Protein AF-A0A344J606-F1 (afdb_monomer_lite)

Structure (mmCIF, N/CA/C/O backbone):
data_AF-A0A344J606-F1
#
_entry.id   AF-A0A344J606-F1
#
loop_
_atom_site.group_PDB
_atom_site.id
_atom_site.type_symbol
_atom_site.label_atom_id
_atom_site.label_alt_id
_atom_site.label_comp_id
_atom_site.label_asym_id
_atom_site.label_entity_id
_atom_site.label_seq_id
_atom_site.pdbx_PDB_ins_code
_atom_site.Cartn_x
_a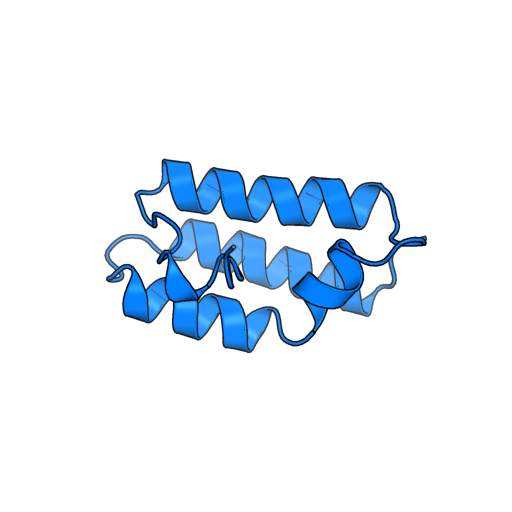tom_site.Cartn_y
_atom_site.Cartn_z
_atom_site.occupancy
_atom_site.B_iso_or_equiv
_atom_site.auth_seq_id
_atom_site.auth_comp_id
_atom_site.auth_asym_id
_atom_site.auth_atom_id
_atom_site.pdbx_PDB_model_num
ATOM 1 N N . MET A 1 1 ? 14.159 0.721 -15.212 1.00 83.88 1 MET A N 1
ATOM 2 C CA . MET A 1 1 ? 13.234 1.862 -15.384 1.00 83.88 1 MET A CA 1
ATOM 3 C C . MET A 1 1 ? 11.856 1.380 -14.993 1.00 83.88 1 MET A C 1
ATOM 5 O O . MET A 1 1 ? 11.412 0.386 -15.561 1.00 83.88 1 MET A O 1
ATOM 9 N N . MET A 1 2 ? 11.212 2.061 -14.045 1.00 91.50 2 MET A N 1
ATOM 10 C CA . MET A 1 2 ? 9.839 1.767 -13.636 1.00 91.50 2 MET A CA 1
ATOM 11 C C . MET A 1 2 ? 8.879 1.833 -14.831 1.00 91.50 2 MET A C 1
ATOM 13 O O . MET A 1 2 ? 8.969 2.722 -15.681 1.00 91.50 2 MET A O 1
ATOM 17 N N . THR A 1 3 ? 7.961 0.873 -14.911 1.00 93.56 3 THR A N 1
ATOM 18 C CA . THR A 1 3 ? 6.956 0.838 -15.977 1.00 93.56 3 THR A CA 1
ATOM 19 C C . THR A 1 3 ? 5.761 1.746 -15.649 1.00 93.56 3 THR A C 1
ATOM 21 O O . THR A 1 3 ? 5.451 1.954 -14.476 1.00 93.56 3 THR A O 1
ATOM 24 N N . PRO A 1 4 ? 5.018 2.243 -16.659 1.00 93.00 4 PRO A N 1
ATOM 25 C CA . PRO A 1 4 ? 3.817 3.055 -16.424 1.00 93.00 4 PRO A CA 1
ATOM 26 C C . PRO A 1 4 ? 2.734 2.338 -15.605 1.00 93.00 4 PRO A C 1
ATOM 28 O O . PRO A 1 4 ? 1.927 2.973 -14.931 1.00 93.00 4 PRO A O 1
ATOM 31 N N . ASP A 1 5 ? 2.699 1.008 -15.678 1.00 92.94 5 ASP A N 1
ATOM 32 C CA . ASP A 1 5 ? 1.759 0.193 -14.918 1.00 92.94 5 ASP A CA 1
ATOM 33 C C . ASP A 1 5 ? 2.142 0.125 -13.428 1.00 92.94 5 ASP A C 1
ATOM 35 O O . ASP A 1 5 ? 1.296 0.369 -12.566 1.00 92.94 5 ASP A O 1
ATOM 39 N N . GLN A 1 6 ? 3.428 -0.097 -13.131 1.00 92.94 6 GLN A N 1
ATOM 40 C CA . GLN A 1 6 ? 3.971 -0.024 -11.769 1.00 92.94 6 GLN A CA 1
ATOM 41 C C . GLN A 1 6 ? 3.750 1.367 -11.160 1.00 92.94 6 GLN A C 1
ATOM 43 O O . GLN A 1 6 ? 3.291 1.479 -10.025 1.00 92.94 6 GLN A O 1
ATOM 48 N N . GLU A 1 7 ? 3.983 2.429 -11.938 1.00 94.12 7 GLU A N 1
ATOM 49 C CA . GLU A 1 7 ? 3.715 3.806 -11.510 1.00 94.12 7 GLU A CA 1
ATOM 50 C C . GLU A 1 7 ? 2.234 4.017 -11.166 1.00 94.12 7 GLU A C 1
ATOM 52 O O . GLU A 1 7 ? 1.900 4.558 -10.111 1.00 94.12 7 GLU A O 1
ATOM 57 N N . CYS A 1 8 ? 1.325 3.553 -12.030 1.00 93.88 8 CYS A N 1
ATOM 58 C CA . CYS A 1 8 ? -0.112 3.678 -11.805 1.00 93.88 8 CYS A CA 1
ATOM 59 C C . CYS A 1 8 ? -0.560 2.949 -10.529 1.00 93.88 8 CYS A C 1
ATOM 61 O O . CYS A 1 8 ? -1.379 3.480 -9.772 1.00 93.88 8 CYS A O 1
ATOM 63 N N . ARG A 1 9 ? -0.030 1.746 -10.278 1.00 94.25 9 ARG A N 1
ATOM 64 C CA . ARG A 1 9 ? -0.325 0.967 -9.067 1.00 94.25 9 ARG A CA 1
ATOM 65 C C . ARG A 1 9 ? 0.224 1.640 -7.810 1.00 94.25 9 ARG A C 1
ATOM 67 O O . ARG A 1 9 ? -0.524 1.777 -6.843 1.00 94.25 9 ARG A O 1
ATOM 74 N N . LEU A 1 10 ? 1.454 2.156 -7.845 1.00 93.88 10 LEU A N 1
ATOM 75 C CA . LEU A 1 10 ? 2.027 2.931 -6.737 1.00 93.88 10 LEU A CA 1
ATOM 76 C C . LEU A 1 10 ? 1.161 4.141 -6.381 1.00 93.88 10 LEU A C 1
ATOM 78 O O . LEU A 1 10 ? 0.800 4.302 -5.221 1.00 93.88 10 LEU A O 1
ATOM 82 N N . VAL A 1 11 ? 0.750 4.939 -7.369 1.00 94.25 11 VAL A N 1
ATOM 83 C CA . VAL A 1 11 ? -0.093 6.125 -7.128 1.00 94.25 11 VAL A CA 1
ATOM 84 C C . VAL A 1 11 ? -1.435 5.752 -6.492 1.00 94.25 11 VAL A C 1
ATOM 86 O O . VAL A 1 11 ? -1.931 6.454 -5.609 1.00 94.25 11 VAL A O 1
ATOM 89 N N . LYS A 1 12 ? -2.033 4.627 -6.903 1.00 94.38 12 LYS A N 1
ATOM 90 C CA . LYS A 1 12 ? -3.265 4.119 -6.279 1.00 94.38 12 LYS A CA 1
ATOM 91 C C . LYS A 1 12 ? -3.038 3.695 -4.830 1.00 94.38 12 LYS A C 1
ATOM 93 O O . LYS A 1 12 ? -3.880 3.993 -3.985 1.00 94.38 12 LYS A O 1
ATOM 98 N N . LEU A 1 13 ? -1.922 3.028 -4.541 1.00 94.12 13 LEU A N 1
ATOM 99 C CA . LEU A 1 13 ? -1.561 2.638 -3.180 1.00 94.12 13 LEU A CA 1
ATOM 100 C C . LEU A 1 13 ? -1.273 3.859 -2.299 1.00 94.12 13 LEU A C 1
ATOM 102 O O . LEU A 1 13 ? -1.733 3.893 -1.164 1.00 94.12 13 LEU A O 1
ATOM 106 N N . GLU A 1 14 ? -0.600 4.890 -2.815 1.00 92.38 14 GLU A N 1
ATOM 107 C CA . GLU A 1 14 ? -0.346 6.143 -2.084 1.00 92.38 14 GLU A CA 1
ATOM 108 C C . GLU A 1 14 ? -1.653 6.806 -1.651 1.00 92.38 14 GLU A C 1
ATOM 110 O O . GLU A 1 14 ? -1.828 7.135 -0.476 1.00 92.38 14 GLU A O 1
ATOM 115 N N . ALA A 1 15 ? -2.609 6.932 -2.575 1.00 92.94 15 ALA A N 1
ATOM 116 C CA . ALA A 1 15 ? -3.943 7.423 -2.248 1.00 92.94 15 ALA A CA 1
ATOM 117 C C . ALA A 1 15 ? -4.643 6.518 -1.219 1.00 92.94 15 ALA A C 1
ATOM 119 O O . ALA A 1 15 ? -5.194 7.012 -0.235 1.00 92.94 15 ALA A O 1
ATOM 120 N N . TYR A 1 16 ? -4.567 5.195 -1.394 1.00 92.62 16 TYR A N 1
ATOM 121 C CA . TYR A 1 16 ? -5.200 4.235 -0.490 1.00 92.62 16 TYR A CA 1
ATOM 122 C C . TYR A 1 16 ? -4.675 4.327 0.949 1.00 92.62 16 TYR A C 1
ATOM 124 O O . TYR A 1 16 ? -5.479 4.269 1.882 1.00 92.62 16 TYR A O 1
ATOM 132 N N . VAL A 1 17 ? -3.357 4.482 1.132 1.00 90.25 17 VAL A N 1
ATOM 133 C CA . VAL A 1 17 ? -2.713 4.636 2.448 1.00 90.25 17 VAL A CA 1
ATOM 134 C C . VAL A 1 17 ? -3.177 5.920 3.132 1.00 90.25 17 VAL A C 1
ATOM 136 O O . VAL A 1 17 ? -3.555 5.885 4.301 1.00 90.25 17 VAL A O 1
ATOM 139 N N . VAL A 1 18 ? -3.239 7.037 2.403 1.00 87.94 18 VAL A N 1
ATOM 140 C CA . VAL A 1 18 ? -3.721 8.320 2.945 1.00 87.94 18 VAL A CA 1
ATOM 141 C C . VAL A 1 18 ? -5.202 8.249 3.339 1.00 87.94 18 VAL A C 1
ATOM 143 O O . VAL A 1 18 ? -5.598 8.768 4.383 1.00 87.94 18 VAL A O 1
ATOM 146 N N . GLU A 1 19 ? -6.030 7.573 2.541 1.00 88.81 19 GLU A N 1
ATOM 147 C CA . GLU A 1 19 ? -7.469 7.413 2.794 1.00 88.81 19 GLU A CA 1
ATOM 148 C C . GLU A 1 19 ? -7.804 6.264 3.764 1.00 88.81 19 GLU A C 1
ATOM 150 O O . GLU A 1 19 ? -8.975 5.998 4.044 1.00 88.81 19 GLU A O 1
ATOM 155 N N . ALA A 1 20 ? -6.808 5.549 4.294 1.00 85.62 20 ALA A N 1
ATOM 156 C CA . ALA A 1 20 ? -7.023 4.394 5.164 1.00 85.62 20 ALA A CA 1
ATOM 157 C C . ALA A 1 20 ? -7.515 4.734 6.580 1.00 85.62 20 ALA A C 1
ATOM 159 O O . ALA A 1 20 ? -7.803 3.817 7.352 1.00 85.62 20 ALA A O 1
ATOM 160 N N . ALA A 1 21 ? -7.651 6.017 6.923 1.00 77.56 21 ALA A N 1
ATOM 161 C CA . ALA A 1 21 ? -8.078 6.472 8.242 1.00 77.56 21 ALA A CA 1
ATOM 162 C C . ALA A 1 21 ? -9.347 5.744 8.733 1.00 77.56 21 ALA A C 1
ATOM 164 O O . ALA A 1 21 ? -10.404 5.790 8.106 1.00 77.56 21 ALA A O 1
ATOM 165 N N . GLY A 1 22 ? -9.237 5.075 9.885 1.00 77.88 22 GLY A N 1
ATOM 166 C CA . GLY A 1 22 ? -10.349 4.366 10.525 1.00 77.88 22 GLY A CA 1
ATOM 167 C C . GLY A 1 22 ? -10.603 2.935 10.035 1.00 77.88 22 GLY A C 1
ATOM 168 O O . GLY A 1 22 ? -11.500 2.289 10.573 1.00 77.88 22 GLY A O 1
ATOM 169 N N . LYS A 1 23 ? -9.832 2.414 9.068 1.00 86.62 23 LYS A N 1
ATOM 170 C CA . LYS A 1 23 ? -9.859 0.983 8.715 1.00 86.62 23 LYS A CA 1
ATOM 171 C C . LYS A 1 23 ? -9.222 0.141 9.822 1.00 86.62 23 LYS A C 1
ATOM 173 O O . LYS A 1 23 ? -8.302 0.586 10.505 1.00 86.62 23 LYS A O 1
ATOM 178 N N . SER A 1 24 ? -9.667 -1.103 9.971 1.00 87.81 24 SER A N 1
ATOM 179 C CA . SER A 1 24 ? -8.929 -2.085 10.772 1.00 87.81 24 SER A CA 1
ATOM 180 C C . SER A 1 24 ? -7.672 -2.538 10.014 1.00 87.81 24 SER A C 1
ATOM 182 O O . SER A 1 24 ? -7.725 -2.631 8.786 1.00 87.81 24 SER A O 1
ATOM 184 N N . PRO A 1 25 ? -6.576 -2.934 10.691 1.00 87.25 25 PRO A N 1
ATOM 185 C CA . PRO A 1 25 ? -5.370 -3.431 10.020 1.00 87.25 25 PRO A CA 1
ATOM 186 C C . PRO A 1 25 ? -5.626 -4.566 9.020 1.00 87.25 25 PRO A C 1
ATOM 188 O O . PRO A 1 25 ? -5.083 -4.552 7.923 1.00 87.25 25 PRO A O 1
ATOM 191 N N . GLY A 1 26 ? -6.508 -5.516 9.345 1.00 87.62 26 GLY A N 1
ATOM 192 C CA . GLY A 1 26 ? -6.851 -6.605 8.422 1.00 87.62 26 GLY A CA 1
ATOM 193 C C . GLY A 1 26 ? -7.607 -6.146 7.167 1.00 87.62 26 GLY A C 1
ATOM 194 O O . GLY A 1 26 ? -7.383 -6.680 6.086 1.00 87.62 26 GLY A O 1
ATOM 195 N N . GLU A 1 27 ? -8.484 -5.144 7.286 1.00 89.44 27 GLU A N 1
ATOM 196 C CA . GLU A 1 27 ? -9.204 -4.567 6.139 1.00 89.44 27 GLU A CA 1
ATOM 197 C C . GLU A 1 27 ? -8.270 -3.734 5.262 1.00 89.44 27 GLU A C 1
ATOM 199 O O . GLU A 1 27 ? -8.358 -3.793 4.035 1.00 89.44 27 GLU A O 1
ATOM 204 N N . PHE A 1 28 ? -7.363 -2.995 5.904 1.00 91.56 28 PHE A N 1
ATOM 205 C CA . PHE A 1 28 ? -6.319 -2.233 5.239 1.00 91.56 28 PHE A CA 1
ATOM 206 C C . PHE A 1 28 ? -5.419 -3.146 4.404 1.00 91.56 28 PHE A C 1
ATOM 208 O O . PHE A 1 28 ? -5.337 -2.973 3.193 1.00 91.56 28 PHE A O 1
ATOM 215 N N . TRP A 1 29 ? -4.805 -4.158 5.022 1.00 90.31 29 TRP A N 1
ATOM 216 C CA . TRP A 1 29 ? -3.851 -5.022 4.327 1.00 90.31 29 TRP A CA 1
ATOM 217 C C . TRP A 1 29 ? -4.497 -5.855 3.225 1.00 90.31 29 TRP A C 1
ATOM 219 O O . TRP A 1 29 ? -3.893 -6.035 2.177 1.00 90.31 29 TRP A O 1
ATOM 229 N N . ARG A 1 30 ? -5.754 -6.284 3.394 1.00 91.12 30 ARG A N 1
ATOM 230 C CA . ARG A 1 30 ? -6.485 -6.978 2.326 1.00 91.12 30 ARG A CA 1
ATOM 231 C C . ARG A 1 30 ? -6.738 -6.087 1.108 1.00 91.12 30 ARG A C 1
ATOM 233 O O . ARG A 1 30 ? -6.646 -6.566 -0.014 1.00 91.12 30 ARG A O 1
ATOM 240 N N . GLY A 1 31 ? -7.097 -4.820 1.318 1.00 91.69 31 GLY A N 1
ATOM 241 C CA . GLY A 1 31 ? -7.290 -3.879 0.210 1.00 91.69 31 GLY A CA 1
ATOM 242 C C . GLY A 1 31 ? -5.971 -3.411 -0.401 1.00 91.69 31 GLY A C 1
ATOM 243 O O . GLY A 1 31 ? -5.903 -3.193 -1.605 1.00 91.69 31 GLY A O 1
ATOM 244 N N . PHE A 1 32 ? -4.926 -3.288 0.417 1.00 92.25 32 PHE A N 1
ATOM 245 C CA . PHE A 1 32 ? -3.573 -3.003 -0.044 1.00 92.25 32 PHE A CA 1
ATOM 246 C C . PHE A 1 32 ? -3.068 -4.118 -0.967 1.00 92.25 32 PHE A C 1
ATOM 248 O O . PHE A 1 32 ? -2.616 -3.821 -2.065 1.00 92.25 32 PHE A O 1
ATOM 255 N N . ASP A 1 33 ? -3.199 -5.383 -0.560 1.00 91.38 33 ASP A N 1
ATOM 256 C CA . ASP A 1 33 ? -2.780 -6.557 -1.339 1.00 91.38 33 ASP A CA 1
ATOM 257 C C . ASP A 1 33 ? -3.532 -6.663 -2.679 1.00 91.38 33 ASP A C 1
ATOM 259 O O . ASP A 1 33 ? -2.910 -6.815 -3.726 1.00 91.38 33 ASP A O 1
ATOM 263 N N . ASP A 1 34 ? -4.854 -6.448 -2.673 1.00 93.06 34 ASP A N 1
ATOM 264 C CA . ASP A 1 34 ? -5.686 -6.431 -3.891 1.00 93.06 34 ASP A CA 1
ATOM 265 C C . ASP A 1 34 ? -5.250 -5.346 -4.895 1.00 93.06 34 ASP A C 1
ATOM 267 O O . ASP A 1 34 ? -5.250 -5.568 -6.106 1.00 93.06 34 ASP A O 1
ATOM 271 N N . LEU A 1 35 ? -4.836 -4.176 -4.395 1.00 92.94 35 LEU A N 1
ATOM 272 C CA . LEU A 1 35 ? -4.346 -3.069 -5.222 1.00 92.94 35 LEU A CA 1
ATOM 273 C C . LEU A 1 35 ? -2.892 -3.249 -5.670 1.00 92.94 35 LEU A C 1
ATOM 275 O O . LEU A 1 35 ? -2.536 -2.806 -6.765 1.00 92.94 35 LEU A O 1
ATOM 279 N N . ALA A 1 36 ? -2.054 -3.847 -4.824 1.00 91.69 36 ALA A N 1
ATOM 280 C CA . ALA A 1 36 ? -0.652 -4.101 -5.116 1.00 91.69 36 ALA A CA 1
ATOM 281 C C . ALA A 1 36 ? -0.501 -5.222 -6.152 1.00 91.69 36 ALA A C 1
ATOM 283 O O . ALA A 1 36 ? 0.283 -5.078 -7.095 1.00 91.69 36 ALA A O 1
ATOM 284 N N . GLY A 1 37 ? -1.267 -6.308 -6.022 1.00 91.50 37 GLY A N 1
ATOM 285 C CA . GLY A 1 37 ? -1.045 -7.526 -6.799 1.00 91.50 37 GLY A CA 1
ATOM 286 C C . GLY A 1 37 ? 0.411 -7.976 -6.672 1.00 91.50 37 GLY A C 1
ATOM 287 O O . GLY A 1 37 ? 0.989 -7.945 -5.588 1.00 91.50 37 GLY A O 1
ATOM 288 N N . ASP A 1 38 ? 1.048 -8.288 -7.797 1.00 91.94 38 ASP A N 1
ATOM 289 C CA . ASP A 1 38 ? 2.447 -8.729 -7.841 1.00 91.94 38 ASP A CA 1
ATOM 290 C C . ASP A 1 38 ? 3.470 -7.585 -7.628 1.00 91.94 38 ASP A C 1
ATOM 292 O O . ASP A 1 38 ? 4.676 -7.818 -7.667 1.00 91.94 38 ASP A O 1
ATOM 296 N N . LEU A 1 39 ? 3.032 -6.338 -7.377 1.00 91.00 39 LEU A N 1
ATOM 297 C CA . LEU A 1 39 ? 3.928 -5.174 -7.250 1.00 91.00 39 LEU A CA 1
ATOM 298 C C . LEU A 1 39 ? 4.964 -5.350 -6.132 1.00 91.00 39 LEU A C 1
ATOM 300 O O . LEU A 1 39 ? 6.094 -4.886 -6.267 1.00 91.00 39 LEU A O 1
ATOM 304 N N . GLY A 1 40 ? 4.594 -6.024 -5.040 1.00 89.81 40 GLY A N 1
ATOM 305 C C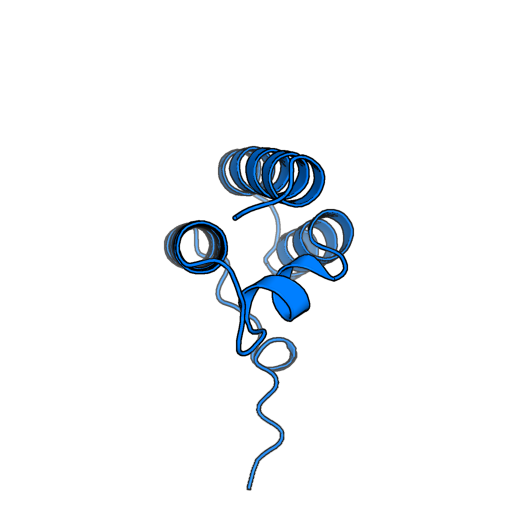A . GLY A 1 40 ? 5.534 -6.356 -3.972 1.00 89.81 40 GLY A CA 1
ATOM 306 C C . GLY A 1 40 ? 6.639 -7.298 -4.453 1.00 89.81 40 GLY A C 1
ATOM 307 O O . GLY A 1 40 ? 7.810 -7.061 -4.172 1.00 89.81 40 GLY A O 1
ATOM 308 N N . GLU A 1 41 ? 6.295 -8.326 -5.230 1.00 91.94 41 GLU A N 1
ATOM 309 C CA . GLU A 1 41 ? 7.275 -9.245 -5.823 1.00 91.94 41 GLU A CA 1
ATOM 310 C C . GLU A 1 41 ? 8.174 -8.522 -6.833 1.00 91.94 41 GLU A C 1
ATOM 312 O O . GLU A 1 41 ? 9.388 -8.717 -6.834 1.00 91.94 41 GLU A O 1
ATOM 317 N N . GLU A 1 42 ? 7.598 -7.629 -7.639 1.00 91.62 42 GLU A N 1
ATOM 318 C CA . GLU A 1 42 ? 8.339 -6.786 -8.580 1.00 91.62 42 GLU A CA 1
ATOM 319 C C . GLU A 1 42 ? 9.294 -5.816 -7.870 1.00 91.62 42 GLU A C 1
ATOM 321 O O . GLU A 1 42 ? 10.400 -5.589 -8.356 1.00 91.62 42 GLU A O 1
ATOM 326 N N . ALA A 1 43 ? 8.897 -5.262 -6.720 1.00 90.81 43 ALA A N 1
ATOM 327 C CA . ALA A 1 43 ? 9.721 -4.361 -5.916 1.00 90.81 43 ALA A CA 1
ATOM 328 C C . ALA A 1 43 ? 10.828 -5.089 -5.135 1.00 90.81 43 ALA A C 1
ATOM 330 O O . ALA A 1 43 ? 11.828 -4.470 -4.796 1.00 90.81 43 ALA A O 1
ATOM 331 N N . TYR A 1 44 ? 10.688 -6.387 -4.857 1.00 88.88 44 TYR A N 1
ATOM 332 C CA . TYR A 1 44 ? 11.731 -7.197 -4.209 1.00 88.88 44 TYR A CA 1
ATOM 333 C C . TYR A 1 44 ? 12.546 -8.054 -5.191 1.00 88.88 44 TYR A C 1
ATOM 335 O O . TYR A 1 44 ? 13.364 -8.872 -4.762 1.00 88.88 44 TYR A O 1
ATOM 343 N N . ALA A 1 45 ? 12.350 -7.880 -6.500 1.00 91.75 45 ALA A N 1
ATOM 344 C CA . ALA A 1 45 ? 13.139 -8.561 -7.519 1.00 91.75 45 ALA A CA 1
ATOM 345 C C . ALA A 1 45 ? 14.597 -8.054 -7.553 1.00 91.75 45 ALA A C 1
ATOM 347 O O . ALA A 1 45 ? 14.877 -6.893 -7.273 1.00 91.75 45 ALA A O 1
ATOM 348 N N . ASP A 1 46 ? 15.536 -8.920 -7.948 1.00 88.69 46 ASP A N 1
ATOM 349 C CA . ASP A 1 46 ? 16.983 -8.616 -7.953 1.00 88.69 46 ASP A CA 1
ATOM 350 C C . ASP A 1 46 ? 17.357 -7.463 -8.912 1.00 88.69 46 ASP A C 1
ATOM 352 O O . ASP A 1 46 ? 18.250 -6.672 -8.623 1.00 88.69 46 ASP A O 1
ATOM 356 N N . ASP A 1 47 ? 16.623 -7.331 -10.025 1.00 89.19 47 ASP A N 1
ATOM 357 C CA . ASP A 1 47 ? 16.774 -6.261 -11.030 1.00 89.19 47 ASP A CA 1
ATOM 358 C C . ASP A 1 47 ? 15.681 -5.180 -10.888 1.00 89.19 47 ASP A C 1
ATOM 360 O O . ASP A 1 47 ? 15.375 -4.453 -11.835 1.00 89.19 47 ASP A O 1
ATOM 364 N N . ALA A 1 48 ? 15.029 -5.097 -9.722 1.00 90.00 48 ALA A N 1
ATOM 365 C CA . ALA A 1 48 ? 13.991 -4.103 -9.489 1.00 90.00 48 ALA A CA 1
ATOM 366 C C . ALA A 1 48 ? 14.548 -2.682 -9.642 1.00 90.00 48 ALA A C 1
ATOM 368 O O . ALA A 1 48 ? 15.680 -2.367 -9.264 1.00 90.00 48 ALA A O 1
ATOM 369 N N . ASP A 1 49 ? 13.726 -1.799 -10.205 1.00 92.44 49 ASP A N 1
ATOM 370 C CA . ASP A 1 49 ? 14.104 -0.402 -10.353 1.00 92.44 49 ASP A CA 1
ATOM 371 C C . ASP A 1 49 ? 14.242 0.264 -8.978 1.00 92.44 49 ASP A C 1
ATOM 373 O O . ASP A 1 49 ? 13.371 0.110 -8.123 1.00 92.44 49 ASP A O 1
ATOM 377 N N . GLY A 1 50 ? 15.314 1.034 -8.773 1.00 92.44 50 GLY A N 1
ATOM 378 C CA . GLY A 1 50 ? 15.560 1.715 -7.499 1.00 92.44 50 GLY A CA 1
ATOM 379 C C . GLY A 1 50 ? 14.385 2.587 -7.054 1.00 92.44 50 GLY A C 1
ATOM 380 O O . GLY A 1 50 ? 14.000 2.544 -5.889 1.00 92.44 50 GLY A O 1
ATOM 381 N N . GLU A 1 51 ? 13.7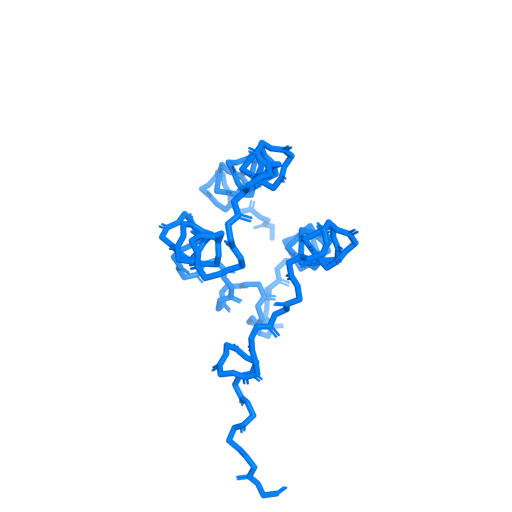44 3.294 -7.988 1.00 93.12 51 GLU A N 1
ATOM 382 C CA . GLU A 1 51 ? 12.608 4.162 -7.673 1.00 93.12 51 GLU A CA 1
ATOM 383 C C . GLU A 1 51 ? 11.372 3.353 -7.248 1.00 93.12 51 GLU A C 1
ATOM 385 O O .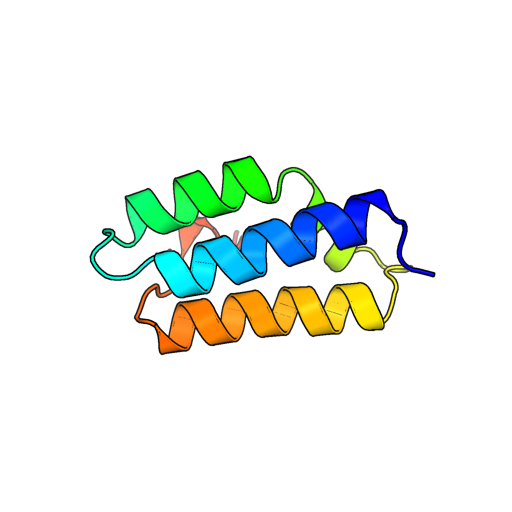 GLU A 1 51 ? 10.657 3.747 -6.324 1.00 93.12 51 GLU A O 1
ATOM 390 N N . LEU A 1 52 ? 11.148 2.185 -7.864 1.00 92.75 52 LEU A N 1
ATOM 391 C CA . LEU A 1 52 ? 10.084 1.261 -7.463 1.00 92.75 52 LEU A CA 1
ATOM 392 C C . LEU A 1 52 ? 10.309 0.768 -6.027 1.00 92.75 52 LEU A C 1
ATOM 394 O O . LEU A 1 52 ? 9.386 0.829 -5.212 1.00 92.75 52 LEU A O 1
ATOM 398 N N . ILE A 1 53 ? 11.534 0.335 -5.709 1.00 92.88 53 ILE A N 1
ATOM 399 C CA . ILE A 1 53 ? 11.911 -0.133 -4.367 1.00 92.88 53 ILE A CA 1
ATOM 400 C C . ILE A 1 53 ? 11.673 0.972 -3.331 1.00 92.88 53 ILE A C 1
ATOM 402 O O . ILE A 1 53 ? 11.037 0.739 -2.300 1.00 92.88 53 ILE A O 1
ATOM 406 N N . GLU A 1 54 ? 12.170 2.182 -3.595 1.00 93.50 54 GLU A N 1
ATOM 407 C CA . GLU A 1 54 ? 12.093 3.309 -2.663 1.00 93.50 54 GLU A CA 1
ATOM 408 C C . GLU A 1 54 ? 10.648 3.744 -2.401 1.00 93.50 54 GLU A C 1
ATOM 410 O O . GLU A 1 54 ? 10.256 3.951 -1.245 1.00 93.50 54 GLU A O 1
ATOM 415 N N . ARG A 1 55 ? 9.826 3.844 -3.452 1.00 94.25 55 ARG A N 1
ATOM 416 C CA . ARG A 1 55 ? 8.421 4.247 -3.315 1.00 94.25 55 ARG A CA 1
ATOM 417 C C . ARG A 1 55 ? 7.584 3.174 -2.637 1.00 94.25 55 ARG A C 1
ATOM 419 O O . ARG A 1 55 ? 6.810 3.498 -1.737 1.00 94.25 55 ARG A O 1
ATOM 426 N N . TYR A 1 56 ? 7.772 1.906 -3.001 1.00 92.88 56 TYR A N 1
ATOM 427 C CA . TYR A 1 56 ? 7.071 0.802 -2.349 1.00 92.88 56 TYR A CA 1
ATOM 428 C C . TYR A 1 56 ? 7.452 0.687 -0.867 1.00 92.88 56 TYR A C 1
ATOM 430 O O . TYR A 1 56 ? 6.586 0.561 -0.005 1.00 92.88 56 TYR A O 1
ATOM 438 N N . THR A 1 57 ? 8.733 0.847 -0.532 1.00 91.56 57 THR A N 1
ATOM 439 C CA . THR A 1 57 ? 9.185 0.851 0.869 1.00 91.56 57 THR A CA 1
ATOM 440 C C . THR A 1 57 ? 8.614 2.043 1.641 1.00 91.56 57 THR A C 1
ATOM 442 O O . THR A 1 57 ? 8.172 1.889 2.780 1.00 91.56 57 THR A O 1
ATOM 445 N N . SER A 1 58 ? 8.557 3.223 1.018 1.00 92.25 58 SER A N 1
ATOM 446 C CA . SER A 1 58 ? 7.954 4.416 1.625 1.00 92.25 58 SER A CA 1
ATOM 447 C C . SER A 1 58 ? 6.456 4.237 1.893 1.00 92.25 58 SER A C 1
ATOM 449 O O . SER A 1 58 ? 5.955 4.730 2.901 1.00 92.25 58 SER A O 1
ATOM 451 N N . LEU A 1 59 ? 5.727 3.508 1.042 1.00 91.44 59 LEU A N 1
ATOM 452 C CA . LEU A 1 59 ? 4.324 3.156 1.290 1.00 91.44 59 LEU A CA 1
ATOM 453 C C . LEU A 1 59 ? 4.161 2.302 2.546 1.00 91.44 59 LEU A C 1
ATOM 455 O O . LEU A 1 59 ? 3.309 2.601 3.382 1.00 91.44 59 LEU A O 1
ATOM 459 N N . LEU A 1 60 ? 4.991 1.267 2.687 1.00 90.88 60 LEU A N 1
ATOM 460 C CA . LEU A 1 60 ? 4.965 0.387 3.855 1.00 90.88 60 LEU A CA 1
ATOM 461 C C . LEU A 1 60 ? 5.313 1.152 5.139 1.00 90.88 60 LEU A C 1
ATOM 463 O O . LEU A 1 60 ? 4.650 0.963 6.155 1.00 90.88 60 LEU A O 1
ATOM 467 N N . ALA A 1 61 ? 6.293 2.058 5.081 1.00 90.00 61 ALA A N 1
ATOM 468 C CA . ALA A 1 61 ? 6.645 2.920 6.207 1.00 90.00 61 ALA A CA 1
ATOM 469 C C . ALA A 1 61 ? 5.485 3.850 6.605 1.00 90.00 61 ALA A C 1
ATOM 471 O O . ALA A 1 61 ? 5.126 3.906 7.777 1.00 90.00 61 ALA A O 1
ATOM 472 N N . ASN A 1 62 ? 4.832 4.504 5.637 1.00 88.75 62 ASN A N 1
ATOM 473 C CA . ASN A 1 62 ? 3.665 5.351 5.911 1.00 88.75 62 ASN A CA 1
ATOM 474 C C . ASN A 1 62 ? 2.493 4.555 6.509 1.00 88.75 62 ASN A C 1
ATOM 476 O O . ASN A 1 62 ? 1.775 5.060 7.372 1.00 88.75 62 ASN A O 1
ATOM 480 N N . ALA A 1 63 ? 2.283 3.313 6.064 1.00 88.12 63 ALA A N 1
ATOM 481 C CA . ALA A 1 63 ? 1.270 2.433 6.639 1.00 88.12 63 ALA A CA 1
ATOM 482 C C . ALA A 1 63 ? 1.593 2.072 8.102 1.00 88.12 63 ALA A C 1
ATOM 484 O O . ALA A 1 63 ? 0.701 2.120 8.953 1.00 88.12 63 ALA A O 1
ATOM 485 N N . ASP A 1 64 ? 2.860 1.774 8.407 1.00 86.38 64 ASP A N 1
ATOM 486 C CA . ASP A 1 64 ? 3.332 1.504 9.771 1.00 86.38 64 ASP A CA 1
ATOM 487 C C . ASP A 1 64 ? 3.160 2.727 10.688 1.00 86.38 64 ASP A C 1
ATOM 489 O O . ASP A 1 64 ? 2.549 2.621 11.753 1.00 86.38 64 ASP A O 1
ATOM 493 N N . GLU A 1 65 ? 3.569 3.916 10.228 1.00 86.44 65 GLU A N 1
ATOM 494 C CA . GLU A 1 65 ? 3.352 5.188 10.934 1.00 86.44 65 GLU A CA 1
ATOM 495 C C . GLU A 1 65 ? 1.858 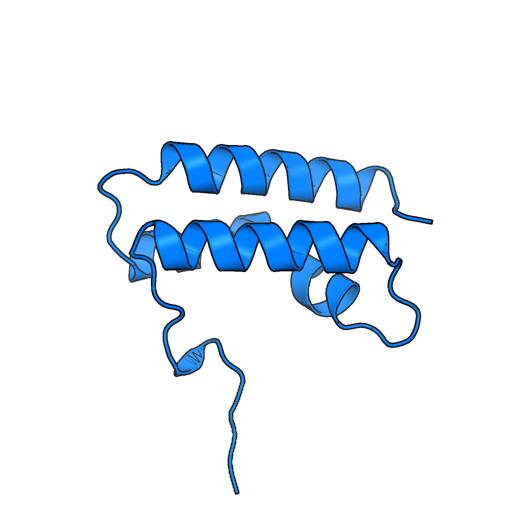5.499 11.138 1.00 86.44 65 GLU A C 1
ATOM 497 O O . GLU A 1 65 ? 1.468 6.086 12.151 1.00 86.44 65 GLU A O 1
ATOM 502 N N . GLY A 1 66 ? 1.004 5.060 10.208 1.00 83.50 66 GLY A N 1
ATOM 503 C CA . GLY A 1 66 ? -0.456 5.122 10.303 1.00 83.50 66 GLY A CA 1
ATOM 504 C C . GLY A 1 66 ? -1.075 4.150 11.317 1.00 83.50 66 GLY A C 1
ATOM 505 O O . GLY A 1 66 ? -2.289 4.178 11.526 1.00 83.50 66 GLY A O 1
ATOM 506 N N . GLY A 1 67 ? -0.270 3.300 11.961 1.00 84.75 67 GLY A N 1
ATOM 507 C CA . GLY A 1 67 ? -0.718 2.297 12.927 1.00 84.75 67 GLY A CA 1
ATOM 508 C C . GLY A 1 67 ? -1.182 0.984 12.293 1.00 84.75 67 GLY A C 1
ATOM 509 O O . GLY A 1 67 ? -1.693 0.108 12.997 1.00 84.75 67 GLY A O 1
ATOM 510 N N . PHE A 1 68 ? -0.992 0.812 10.983 1.00 83.56 68 PHE A N 1
ATOM 511 C CA . PHE A 1 68 ? -1.267 -0.431 10.269 1.00 83.56 68 PHE A CA 1
ATOM 512 C C . PHE A 1 68 ? -0.041 -1.338 10.304 1.00 83.56 68 PHE A C 1
ATOM 514 O O . PHE A 1 68 ? 0.499 -1.689 9.262 1.00 83.56 68 PHE A O 1
ATOM 521 N N . ALA A 1 69 ? 0.398 -1.733 11.502 1.00 74.62 69 ALA A N 1
ATOM 522 C CA . ALA A 1 69 ? 1.514 -2.664 11.647 1.00 74.62 69 ALA A CA 1
ATOM 523 C C . ALA A 1 69 ? 1.303 -3.888 10.737 1.00 74.62 69 ALA A C 1
ATOM 525 O O . ALA A 1 69 ? 0.209 -4.471 10.707 1.00 74.62 69 ALA A O 1
ATOM 526 N N . VAL A 1 70 ? 2.335 -4.252 9.972 1.00 64.25 70 VAL A N 1
ATOM 527 C CA . VAL A 1 70 ? 2.281 -5.410 9.073 1.00 64.25 70 VAL A CA 1
ATOM 528 C C . VAL A 1 70 ? 2.005 -6.655 9.925 1.00 64.25 70 VAL A C 1
ATOM 530 O O . VAL A 1 70 ? 2.754 -6.919 10.873 1.00 64.25 70 VAL A O 1
ATOM 533 N N . PRO A 1 71 ? 0.945 -7.438 9.650 1.00 59.25 71 PRO A N 1
ATOM 534 C CA . PRO A 1 71 ? 0.724 -8.676 10.373 1.00 59.25 71 PRO A CA 1
ATOM 535 C C . PRO A 1 71 ? 1.919 -9.611 10.131 1.00 59.25 71 PRO A C 1
ATOM 537 O O . PRO A 1 71 ? 2.397 -9.717 9.000 1.00 59.25 71 PRO A O 1
ATOM 540 N N . PRO A 1 72 ? 2.404 -10.327 11.161 1.00 54.41 72 PRO A N 1
ATOM 541 C CA . PRO A 1 72 ? 3.588 -11.183 11.045 1.00 54.41 72 PRO A CA 1
ATOM 542 C C . PRO A 1 72 ? 3.451 -12.269 9.963 1.00 54.41 72 PRO A C 1
ATOM 544 O O . PRO A 1 72 ? 4.454 -12.763 9.461 1.00 54.41 72 PRO A O 1
ATOM 547 N N . GLU A 1 73 ? 2.220 -12.610 9.577 1.00 52.31 73 GLU A N 1
ATOM 548 C CA . GLU A 1 73 ? 1.899 -13.558 8.506 1.00 52.31 73 GLU A CA 1
ATOM 549 C C . GLU A 1 73 ? 2.182 -13.005 7.094 1.00 52.31 73 GLU A C 1
ATOM 551 O O . GLU A 1 73 ? 2.507 -13.782 6.202 1.00 52.31 73 GLU A O 1
ATOM 556 N N . ALA A 1 74 ? 2.127 -11.682 6.893 1.00 52.09 74 ALA A N 1
ATOM 557 C CA . ALA A 1 74 ? 2.459 -11.025 5.621 1.00 52.09 74 ALA A CA 1
ATOM 558 C C . ALA A 1 74 ? 3.974 -10.801 5.444 1.00 52.09 74 ALA A C 1
ATOM 560 O O . ALA A 1 74 ? 4.457 -10.642 4.330 1.00 52.09 74 ALA A O 1
ATOM 561 N N . MET A 1 75 ? 4.743 -10.851 6.537 1.00 51.47 75 MET A N 1
ATOM 562 C CA . MET A 1 75 ? 6.199 -10.655 6.543 1.00 51.47 75 MET A CA 1
ATOM 563 C C . MET A 1 75 ? 6.993 -11.896 6.119 1.00 51.47 75 MET A C 1
ATOM 565 O O . MET A 1 75 ? 8.184 -11.947 6.397 1.00 51.47 75 MET A O 1
ATOM 569 N N . GLY A 1 76 ? 6.379 -12.920 5.513 1.00 45.47 76 GLY A N 1
ATOM 570 C CA . GLY A 1 76 ? 7.113 -14.026 4.884 1.00 45.47 76 GLY A CA 1
ATOM 571 C C . GLY A 1 76 ? 8.210 -14.682 5.738 1.00 45.47 76 GLY A C 1
ATOM 572 O O . GLY A 1 76 ? 9.132 -15.276 5.185 1.00 45.47 76 GLY A O 1
ATOM 573 N N . VAL A 1 77 ? 8.148 -14.606 7.075 1.00 41.88 77 VAL A N 1
ATOM 574 C CA . VAL A 1 77 ? 9.115 -15.281 7.948 1.00 41.88 77 VAL A CA 1
ATOM 575 C C . VAL A 1 77 ? 8.616 -16.697 8.192 1.00 41.88 77 VAL A C 1
ATOM 577 O O . VAL A 1 77 ? 8.164 -17.062 9.278 1.00 41.88 77 VAL A O 1
ATOM 580 N N . ALA A 1 78 ? 8.746 -17.536 7.168 1.00 42.69 78 ALA A N 1
ATOM 581 C CA . ALA A 1 78 ? 9.004 -18.940 7.423 1.00 42.69 78 ALA A CA 1
ATOM 582 C C . ALA A 1 78 ? 10.452 -19.052 7.934 1.00 42.69 78 ALA A C 1
ATOM 584 O O . ALA A 1 78 ? 11.412 -19.047 7.167 1.00 42.69 78 ALA A O 1
ATOM 585 N N . ARG A 1 79 ? 10.571 -19.087 9.266 1.00 34.91 79 ARG A N 1
ATOM 586 C CA . ARG A 1 79 ? 11.757 -19.476 10.052 1.00 34.91 79 ARG A CA 1
ATOM 587 C C . ARG A 1 79 ? 12.494 -20.688 9.463 1.00 34.91 79 ARG A C 1
ATOM 589 O O . ARG A 1 79 ? 11.865 -21.563 8.865 1.00 34.91 79 ARG A O 1
ATOM 596 N N . PRO A 1 80 ? 13.809 -20.790 9.710 1.00 38.06 80 PRO A N 1
ATOM 597 C CA . PRO A 1 80 ? 14.309 -21.308 10.998 1.00 38.06 80 PRO A CA 1
ATOM 598 C C . PRO A 1 80 ? 14.648 -20.235 12.050 1.00 38.06 80 PRO A C 1
ATOM 600 O O . PRO A 1 80 ? 15.382 -19.284 11.718 1.00 38.06 80 PRO A O 1
#

Foldseek 3Di:
DDDPVLVVLLVVLVVLLVVCPPPDLVR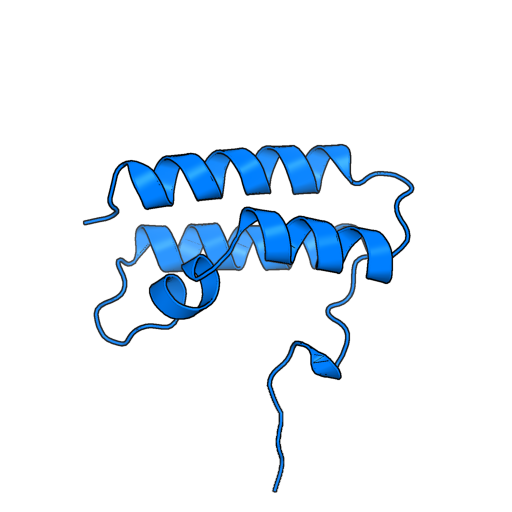SVVVSCVSCPCLVVLLPDPPRDPVSVVSVVVSQVSNVVVVSPDDVVNVPPPDD

Organism: NCBI:txid2698682

Sequence (80 aa):
MMTPDQECRLVKLEAYVVEAAGKSPGEFWRGFDDLAGDLGEEAYADDADGELIERYTSLLANADEGGFAVPPEAMGVARP

pLDDT: mean 84.47, std 15.06, range [34.91, 94.38]

Secondary structure (DSSP, 8-state):
---HHHHHHHHHHHHHHHTTTT--HHHHHHHHHHHHTTHHHHHTSTT--HHHHHHHHHHHHHHHHTT-PPPTTTTT----

Radius of gyration: 12.63 Å; chains: 1; bounding box: 27×30×29 Å